Protein AF-A0A0Q7MTT8-F1 (afdb_monomer_lite)

Structure (mmCIF, N/CA/C/O backbone):
data_AF-A0A0Q7MTT8-F1
#
_entry.id   AF-A0A0Q7MTT8-F1
#
loop_
_atom_site.group_PDB
_atom_site.id
_atom_site.type_symbol
_atom_site.label_atom_id
_atom_site.label_alt_id
_atom_site.label_comp_id
_atom_site.label_asym_id
_atom_site.label_entity_id
_atom_site.label_seq_id
_atom_site.pdbx_PDB_ins_code
_atom_site.Cartn_x
_atom_site.Cartn_y
_atom_site.Cartn_z
_atom_site.occupancy
_atom_site.B_iso_or_equiv
_atom_site.auth_seq_id
_atom_site.auth_comp_id
_atom_site.auth_asym_id
_atom_site.auth_atom_id
_atom_site.pdbx_PDB_model_num
ATOM 1 N N . MET A 1 1 ? -34.796 23.657 -2.253 1.00 47.75 1 MET A N 1
ATOM 2 C CA . MET A 1 1 ? -33.679 23.350 -3.173 1.00 47.75 1 MET A CA 1
ATOM 3 C C . MET A 1 1 ? -32.950 22.132 -2.630 1.00 47.75 1 MET A C 1
ATOM 5 O O . MET A 1 1 ? -32.291 22.252 -1.608 1.00 47.75 1 MET A O 1
ATOM 9 N N . SER A 1 2 ? -33.140 20.958 -3.237 1.00 52.44 2 SER A N 1
ATOM 10 C CA . SER A 1 2 ? -32.434 19.734 -2.835 1.00 52.44 2 SER A CA 1
ATOM 11 C C . SER A 1 2 ? -30.991 19.800 -3.327 1.00 52.44 2 SER A C 1
ATOM 13 O O . SER A 1 2 ? -30.762 19.987 -4.521 1.00 52.44 2 SER A O 1
ATOM 15 N N . ALA A 1 3 ? -30.022 19.688 -2.420 1.00 62.34 3 ALA A N 1
ATOM 16 C CA . ALA A 1 3 ? -28.612 19.637 -2.781 1.00 62.34 3 ALA A CA 1
ATOM 17 C C . ALA A 1 3 ? -28.333 18.331 -3.541 1.00 62.34 3 ALA A C 1
ATOM 19 O O . ALA A 1 3 ? -28.425 17.239 -2.980 1.00 62.34 3 ALA A O 1
ATOM 20 N N . VAL A 1 4 ? -28.015 18.435 -4.832 1.00 63.81 4 VAL A N 1
ATOM 21 C CA . VAL A 1 4 ? -27.492 17.311 -5.613 1.00 63.81 4 VAL A CA 1
ATOM 22 C C . VAL A 1 4 ? -26.062 17.082 -5.136 1.00 63.81 4 VAL A C 1
ATOM 24 O O . VAL A 1 4 ? -25.155 17.820 -5.510 1.00 63.81 4 VAL A O 1
ATOM 27 N N . HIS A 1 5 ? -25.852 16.095 -4.267 1.00 63.75 5 HIS A N 1
ATOM 28 C CA . HIS A 1 5 ? -24.502 15.654 -3.938 1.00 63.75 5 HIS A CA 1
ATOM 29 C C . HIS A 1 5 ? -23.953 14.879 -5.144 1.00 63.75 5 HIS A C 1
ATOM 31 O O . HIS A 1 5 ? -24.512 13.829 -5.479 1.00 63.75 5 HIS A O 1
ATOM 37 N N . PRO A 1 6 ? -22.894 15.360 -5.823 1.00 70.88 6 PRO A N 1
ATOM 38 C CA . PRO A 1 6 ? -22.270 14.586 -6.885 1.00 70.88 6 PRO A CA 1
ATOM 39 C C . PRO A 1 6 ? -21.800 13.253 -6.299 1.00 70.88 6 PRO A C 1
ATOM 41 O O . PRO A 1 6 ? -21.164 13.209 -5.242 1.00 70.88 6 PRO A O 1
ATOM 44 N N . SER A 1 7 ? -22.168 12.152 -6.956 1.00 74.56 7 SER A N 1
ATOM 45 C CA . SER A 1 7 ? -21.745 10.820 -6.527 1.00 74.56 7 SER A CA 1
ATOM 46 C C . SER A 1 7 ? -20.214 10.761 -6.545 1.00 74.56 7 SER A C 1
ATOM 48 O O . SER A 1 7 ? -19.618 11.129 -7.558 1.00 74.56 7 SER A O 1
ATOM 50 N N . PRO A 1 8 ? -19.560 10.336 -5.449 1.00 72.88 8 PRO A N 1
ATOM 51 C CA . PRO A 1 8 ? -18.109 10.360 -5.363 1.00 72.88 8 PRO A CA 1
ATOM 52 C C . PRO A 1 8 ? -17.526 9.460 -6.443 1.00 72.88 8 PRO A C 1
ATOM 54 O O . PRO A 1 8 ? -17.866 8.271 -6.519 1.00 72.88 8 PRO A O 1
ATOM 57 N N . THR A 1 9 ? -16.645 10.033 -7.257 1.00 81.44 9 THR A N 1
ATOM 58 C CA . THR A 1 9 ? -15.958 9.290 -8.306 1.00 81.44 9 THR A CA 1
ATOM 59 C C . THR A 1 9 ? -15.069 8.208 -7.679 1.00 81.44 9 THR A C 1
ATOM 61 O O . THR A 1 9 ? -14.672 8.322 -6.512 1.00 81.44 9 THR A O 1
ATOM 64 N N . PRO A 1 10 ? -14.724 7.140 -8.417 1.00 80.94 10 PRO A N 1
ATOM 65 C CA . PRO A 1 10 ? -13.787 6.127 -7.932 1.00 80.94 10 PRO A CA 1
ATOM 66 C C . PRO A 1 10 ? -12.464 6.745 -7.451 1.00 80.94 10 PRO A C 1
ATOM 68 O O . PRO A 1 10 ? -11.956 6.369 -6.395 1.00 80.94 10 PRO A O 1
ATOM 71 N N . SER A 1 11 ? -11.968 7.766 -8.156 1.00 80.19 11 SER A N 1
ATOM 72 C CA . SER A 1 11 ? -10.794 8.556 -7.770 1.00 80.19 11 SER A CA 1
ATOM 73 C C . SER A 1 11 ? -10.956 9.269 -6.426 1.00 80.19 11 SER A C 1
ATOM 75 O O . SER A 1 11 ? -10.027 9.251 -5.623 1.00 80.19 11 SER A O 1
ATOM 77 N N . ASP A 1 12 ? -12.131 9.832 -6.124 1.00 83.56 12 ASP A N 1
ATOM 78 C CA . ASP A 1 12 ? -12.382 10.508 -4.841 1.00 83.56 12 ASP A CA 1
ATOM 79 C C . ASP A 1 12 ? -12.423 9.535 -3.663 1.00 83.56 12 ASP A C 1
ATOM 81 O O . ASP A 1 12 ? -12.076 9.904 -2.538 1.00 83.56 12 ASP A O 1
ATOM 85 N N . ARG A 1 13 ? -12.862 8.291 -3.900 1.00 80.88 13 ARG A N 1
ATOM 86 C CA . ARG A 1 13 ? -12.844 7.232 -2.882 1.00 80.88 13 ARG A CA 1
ATOM 87 C C . ARG A 1 13 ? -11.427 6.753 -2.619 1.00 80.88 13 ARG A C 1
ATOM 89 O O . ARG A 1 13 ? -11.049 6.646 -1.459 1.00 80.88 13 ARG A O 1
ATOM 96 N N . VAL A 1 14 ? -10.640 6.526 -3.673 1.00 83.31 14 VAL A N 1
ATOM 97 C CA . VAL A 1 14 ? -9.227 6.140 -3.545 1.00 83.31 14 VAL A CA 1
ATOM 98 C C . VAL A 1 14 ? -8.440 7.239 -2.840 1.00 83.31 14 VAL A C 1
ATOM 100 O O . VAL A 1 14 ? -7.724 6.950 -1.889 1.00 83.31 14 VAL A O 1
ATOM 103 N N . LYS A 1 15 ? -8.624 8.506 -3.230 1.00 81.00 15 LYS A N 1
ATOM 104 C CA . LYS A 1 15 ? -7.949 9.640 -2.593 1.00 81.00 15 LYS A CA 1
ATOM 105 C C . LYS A 1 15 ? -8.288 9.735 -1.106 1.00 81.00 15 LYS A C 1
ATOM 107 O O . LYS A 1 15 ? -7.373 9.803 -0.296 1.00 81.00 15 LYS A O 1
ATOM 112 N N . ARG A 1 16 ? -9.574 9.643 -0.739 1.00 79.88 16 ARG A N 1
ATOM 113 C CA . ARG A 1 16 ? -9.993 9.607 0.674 1.00 79.88 16 ARG A CA 1
ATOM 114 C C . ARG A 1 16 ? -9.432 8.410 1.424 1.00 79.88 16 ARG A C 1
ATOM 116 O O . ARG A 1 16 ? -9.073 8.554 2.586 1.00 79.88 16 ARG A O 1
ATOM 123 N N . LEU A 1 17 ? -9.347 7.247 0.785 1.00 77.75 17 LEU A N 1
ATOM 124 C CA . LEU A 1 17 ? -8.777 6.052 1.398 1.00 77.75 17 LEU A CA 1
ATOM 125 C C . LEU A 1 17 ? -7.281 6.239 1.663 1.00 77.75 17 LEU A C 1
ATOM 127 O O . LEU A 1 17 ? -6.835 5.981 2.770 1.00 77.75 17 LEU A O 1
ATOM 131 N N . VAL A 1 18 ? -6.526 6.749 0.688 1.00 79.88 18 VAL A N 1
ATOM 132 C CA . VAL A 1 18 ? -5.095 7.057 0.834 1.00 79.88 18 VAL A CA 1
ATOM 133 C C . VAL A 1 18 ? -4.874 8.101 1.921 1.00 79.88 18 VAL A C 1
ATOM 135 O O . VAL A 1 18 ? -3.987 7.942 2.748 1.00 79.88 18 VAL A O 1
ATOM 138 N N . GLU A 1 19 ? -5.694 9.147 1.952 1.00 79.38 19 GLU A N 1
ATOM 139 C CA . GLU A 1 19 ? -5.622 10.200 2.963 1.00 79.38 19 GLU A CA 1
ATOM 140 C C . GLU A 1 19 ? -5.955 9.655 4.358 1.00 79.38 19 GLU A C 1
ATOM 142 O O . GLU A 1 19 ? -5.244 9.929 5.319 1.00 79.38 19 GLU A O 1
ATOM 147 N N . THR A 1 20 ? -6.963 8.786 4.455 1.00 76.81 20 THR A N 1
ATOM 148 C CA . THR A 1 20 ? -7.313 8.097 5.701 1.00 76.81 20 THR A CA 1
ATOM 149 C C . THR A 1 20 ? -6.190 7.170 6.146 1.00 76.81 20 THR A C 1
ATOM 151 O O . THR A 1 20 ? -5.808 7.219 7.301 1.00 76.81 20 THR A O 1
ATOM 154 N N . VAL A 1 21 ? -5.615 6.365 5.252 1.00 71.75 21 VAL A N 1
ATOM 155 C CA . VAL A 1 21 ? -4.516 5.437 5.569 1.00 71.75 21 VAL A CA 1
ATOM 156 C C . VAL A 1 21 ? -3.241 6.190 5.949 1.00 71.75 21 VAL A C 1
ATOM 158 O O . VAL A 1 21 ? -2.544 5.778 6.867 1.00 71.75 21 VAL A O 1
ATOM 161 N N . ARG A 1 22 ? -2.953 7.317 5.287 1.00 73.75 22 ARG A N 1
ATOM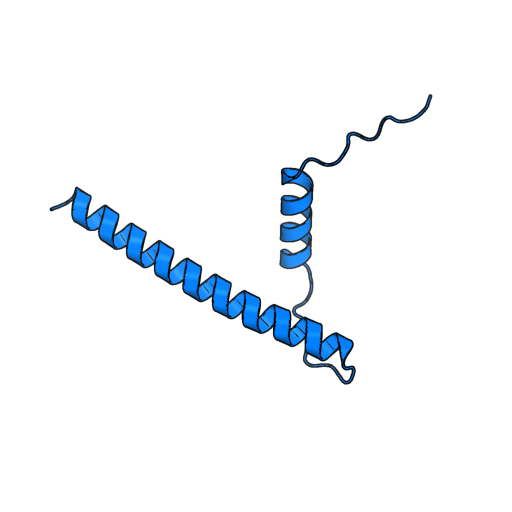 162 C CA . ARG A 1 22 ? -1.810 8.192 5.583 1.00 73.75 22 ARG A CA 1
ATOM 163 C C . ARG A 1 22 ? -1.856 8.746 7.006 1.00 73.75 22 ARG A C 1
ATOM 165 O O . ARG A 1 22 ? -0.804 8.919 7.613 1.00 73.75 22 ARG A O 1
ATOM 172 N N . TRP A 1 23 ? -3.046 9.104 7.483 1.00 70.44 23 TRP A N 1
ATOM 173 C CA . TRP A 1 23 ? -3.233 9.762 8.779 1.00 70.44 23 TRP A CA 1
ATOM 174 C C . TRP A 1 23 ? -3.800 8.834 9.857 1.00 70.44 23 TRP A C 1
ATOM 176 O O . TRP A 1 23 ? -3.853 9.221 11.023 1.00 70.44 23 TRP A O 1
ATOM 186 N N . ALA A 1 24 ? -4.212 7.620 9.493 1.00 71.12 24 ALA A N 1
ATOM 187 C CA . ALA A 1 24 ? -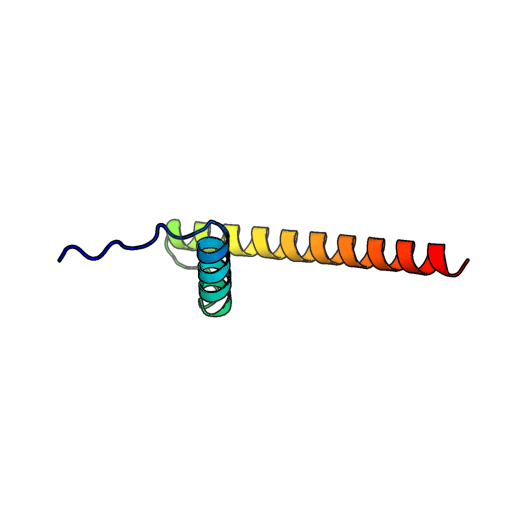4.646 6.619 10.447 1.00 71.12 24 ALA A CA 1
ATOM 188 C C . ALA A 1 24 ? -3.429 6.143 11.251 1.00 71.12 24 ALA A C 1
ATOM 190 O O . ALA A 1 24 ? -2.432 5.720 10.660 1.00 71.12 24 ALA A O 1
ATOM 191 N N . PRO A 1 25 ? -3.490 6.190 12.592 1.00 68.50 25 PRO A N 1
ATOM 192 C CA . PRO A 1 25 ? -2.446 5.607 13.416 1.00 68.50 25 PRO A CA 1
ATOM 193 C C . PRO A 1 25 ? -2.313 4.119 13.080 1.00 68.50 25 PRO A C 1
ATOM 195 O O . PRO A 1 25 ? -3.320 3.427 12.896 1.00 68.50 25 PRO A O 1
ATOM 198 N N . ALA A 1 26 ? -1.071 3.636 12.977 1.00 70.81 26 ALA A N 1
ATOM 199 C CA . ALA A 1 26 ? -0.815 2.233 12.683 1.00 70.81 26 ALA A CA 1
ATOM 200 C C . ALA A 1 26 ? -1.528 1.361 13.732 1.00 70.81 26 ALA A C 1
ATOM 202 O O . ALA A 1 26 ? -1.377 1.619 14.932 1.00 70.81 26 ALA A O 1
ATOM 203 N N . PRO A 1 27 ? -2.322 0.359 13.312 1.00 76.44 27 PRO A N 1
ATOM 204 C CA . PRO A 1 27 ? -2.970 -0.532 14.257 1.00 76.44 27 PRO A CA 1
ATOM 205 C C . PRO A 1 27 ? -1.896 -1.235 15.088 1.00 76.44 27 PRO A C 1
ATOM 207 O O . PRO A 1 27 ? -0.886 -1.695 14.556 1.00 76.44 27 PRO A O 1
ATOM 210 N N . VAL A 1 28 ? -2.115 -1.303 16.396 1.00 80.56 28 VAL A N 1
ATOM 211 C CA . VAL A 1 28 ? -1.282 -2.068 17.328 1.00 80.56 28 VAL A CA 1
ATOM 212 C C . VAL A 1 28 ? -1.914 -3.434 17.571 1.00 80.56 28 VAL A C 1
ATOM 214 O O . VAL A 1 28 ? -3.109 -3.625 17.337 1.00 80.56 28 VAL A O 1
ATOM 217 N N . TRP A 1 29 ? -1.109 -4.397 18.013 1.00 76.12 29 TRP A N 1
ATOM 218 C CA . TRP A 1 29 ? -1.627 -5.693 18.437 1.00 76.12 29 TRP A CA 1
ATOM 219 C C . TRP A 1 29 ? -2.485 -5.492 19.698 1.00 76.12 29 TRP A C 1
ATOM 221 O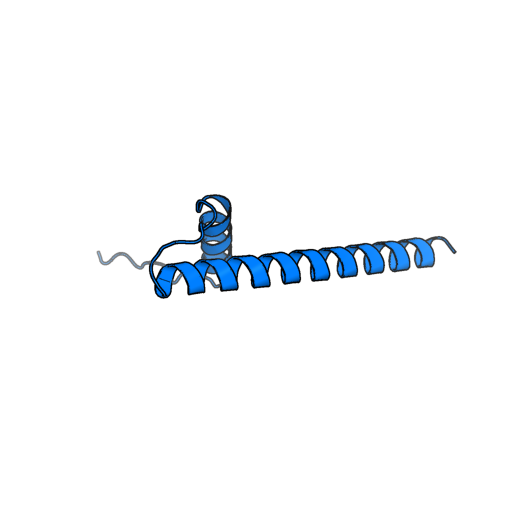 O . TRP A 1 29 ? -1.950 -5.155 20.752 1.00 76.12 29 TRP A O 1
ATOM 231 N N . GLY A 1 30 ? -3.810 -5.590 19.548 1.00 80.25 30 GLY A N 1
ATOM 232 C CA . GLY A 1 30 ? -4.786 -5.391 20.628 1.00 80.25 30 GLY A CA 1
ATOM 233 C C . GLY A 1 30 ? -5.072 -6.667 21.420 1.00 80.25 30 GLY A C 1
ATOM 234 O O . GLY A 1 30 ? -4.376 -7.660 21.263 1.00 80.25 30 GLY A O 1
ATOM 235 N N . GLU A 1 31 ? -6.104 -6.658 22.264 1.00 78.00 31 GLU A N 1
ATOM 236 C CA . GLU A 1 31 ? -6.574 -7.866 22.971 1.00 78.00 31 GLU A CA 1
ATOM 237 C C . GLU A 1 31 ? -7.745 -8.541 22.242 1.00 78.00 31 GLU A C 1
ATOM 239 O O . GLU A 1 31 ? -8.006 -9.732 22.427 1.00 78.00 31 GLU A O 1
ATOM 244 N N . SER A 1 32 ? -8.461 -7.798 21.392 1.00 85.69 32 SER A N 1
ATOM 245 C CA . SER A 1 32 ? -9.645 -8.305 20.703 1.00 85.69 32 SER A CA 1
ATOM 246 C C . SER A 1 32 ? -9.323 -8.947 19.347 1.00 85.69 32 SER A C 1
ATOM 248 O O . SER A 1 32 ? -8.449 -8.511 18.595 1.00 85.69 32 SER A O 1
ATOM 250 N N . THR A 1 33 ? -10.113 -9.953 18.956 1.00 82.19 33 THR A N 1
ATOM 251 C CA . THR A 1 33 ? -9.988 -10.630 17.649 1.00 82.19 33 THR A CA 1
ATOM 252 C C . THR A 1 33 ? -10.139 -9.665 16.463 1.00 82.19 33 THR A C 1
ATOM 254 O O . THR A 1 33 ? -9.502 -9.841 15.420 1.00 82.19 33 THR A O 1
ATOM 257 N N . GLY A 1 34 ? -10.952 -8.613 16.619 1.00 81.31 34 GLY A N 1
ATOM 258 C CA . GLY A 1 34 ? -11.128 -7.572 15.604 1.00 81.31 34 GLY A CA 1
ATOM 259 C C . GLY A 1 34 ? -9.874 -6.715 15.398 1.00 81.31 34 GLY A C 1
ATOM 260 O O . GLY A 1 34 ? -9.536 -6.384 14.261 1.00 81.31 34 GLY A O 1
ATOM 261 N N . GLU A 1 35 ? -9.146 -6.399 16.470 1.00 82.12 35 GLU A N 1
ATOM 262 C CA . GLU A 1 35 ? -7.883 -5.652 16.406 1.00 82.12 35 GLU A CA 1
ATOM 263 C C . GLU A 1 35 ? -6.758 -6.495 15.805 1.00 82.12 35 GLU A C 1
ATOM 265 O O . GLU A 1 35 ? -6.048 -6.011 14.924 1.00 82.12 35 GLU A O 1
ATOM 270 N N . HIS A 1 36 ? -6.662 -7.779 16.168 1.00 84.69 36 HIS A N 1
ATOM 271 C CA . HIS A 1 36 ? -5.715 -8.713 15.543 1.00 84.69 36 HIS A CA 1
ATOM 272 C C . HIS A 1 36 ? -5.934 -8.844 14.033 1.00 84.69 36 HIS A C 1
ATOM 274 O O . HIS A 1 36 ? -4.980 -8.886 13.253 1.00 84.69 36 HIS A O 1
ATOM 280 N N . THR A 1 37 ? -7.195 -8.883 13.596 1.00 86.50 37 THR A N 1
ATOM 281 C CA . THR A 1 37 ? -7.525 -8.963 12.167 1.00 86.50 37 THR A CA 1
ATOM 282 C C . THR A 1 37 ? -7.083 -7.693 11.436 1.00 86.50 37 THR A C 1
ATOM 284 O O . THR A 1 37 ? -6.453 -7.770 10.386 1.00 86.50 37 THR A O 1
ATOM 287 N N . ARG A 1 38 ? -7.333 -6.506 12.007 1.00 84.69 38 ARG A N 1
ATOM 288 C CA . ARG A 1 38 ? -6.864 -5.236 11.423 1.00 84.69 38 ARG A CA 1
ATOM 289 C C . ARG A 1 38 ? -5.341 -5.163 11.361 1.00 84.69 38 ARG A C 1
ATOM 291 O O . ARG A 1 38 ? -4.805 -4.750 10.336 1.00 84.69 38 ARG A O 1
ATOM 298 N N . TYR A 1 39 ? -4.658 -5.589 12.422 1.00 85.31 39 TYR A N 1
ATOM 299 C CA . TYR A 1 39 ? -3.200 -5.620 12.473 1.00 85.31 39 TYR A CA 1
ATOM 300 C C . TYR A 1 39 ? -2.611 -6.565 11.422 1.00 85.31 39 TYR A C 1
ATOM 302 O O . TYR A 1 39 ? -1.726 -6.176 10.669 1.00 85.31 39 TYR A O 1
ATOM 310 N N . SER A 1 40 ? -3.112 -7.798 11.340 1.00 87.75 40 SER A N 1
ATOM 311 C CA . SER A 1 40 ? -2.609 -8.801 10.393 1.00 87.75 40 SER A CA 1
ATO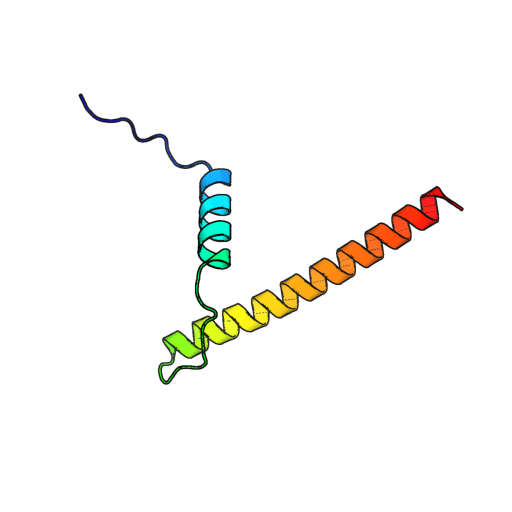M 312 C C . SER A 1 40 ? -2.849 -8.398 8.939 1.00 87.75 40 SER A C 1
ATOM 314 O O . SER A 1 40 ? -1.940 -8.520 8.122 1.00 87.75 40 SER A O 1
ATOM 316 N N . VAL A 1 41 ? -4.025 -7.846 8.622 1.00 89.06 41 VAL A N 1
ATOM 317 C CA . VAL A 1 41 ? -4.318 -7.298 7.288 1.00 89.06 41 VAL A CA 1
ATOM 318 C C . VAL A 1 41 ? -3.399 -6.122 6.964 1.00 89.06 41 VAL A C 1
ATOM 320 O O . VAL A 1 41 ? -2.865 -6.064 5.858 1.00 89.06 41 VAL A O 1
ATOM 323 N N . TYR A 1 42 ? -3.176 -5.210 7.916 1.00 85.94 42 TYR A N 1
ATOM 324 C CA . TYR A 1 42 ? -2.229 -4.109 7.744 1.00 85.94 42 TYR A CA 1
ATOM 325 C C . TYR A 1 42 ? -0.816 -4.635 7.474 1.00 85.94 42 TYR A C 1
ATOM 327 O O . TYR A 1 42 ? -0.206 -4.251 6.483 1.00 85.94 42 TYR A O 1
ATOM 335 N N . LEU A 1 43 ? -0.324 -5.566 8.294 1.00 88.12 43 LEU A N 1
ATOM 336 C CA . LEU A 1 43 ? 1.023 -6.115 8.171 1.00 88.12 43 LEU A CA 1
ATO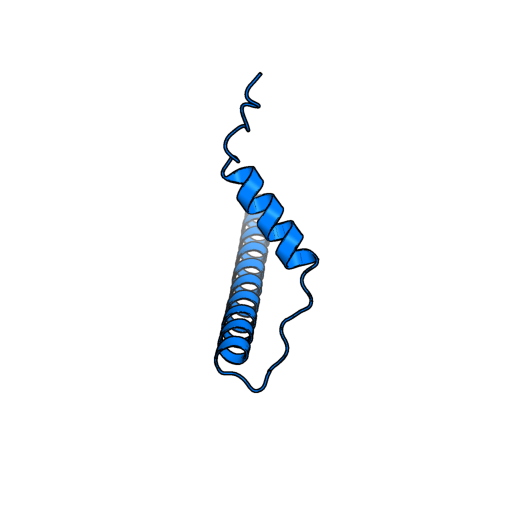M 337 C C . LEU A 1 43 ? 1.224 -6.847 6.839 1.00 88.12 43 LEU A C 1
ATOM 339 O O . LEU A 1 43 ? 2.180 -6.561 6.118 1.00 88.12 43 LEU A O 1
ATOM 343 N N . ALA A 1 44 ? 0.308 -7.753 6.488 1.00 91.56 44 ALA A N 1
ATOM 344 C CA . ALA A 1 44 ? 0.360 -8.490 5.229 1.00 91.56 44 ALA A CA 1
ATOM 345 C C . ALA A 1 44 ? 0.253 -7.544 4.023 1.00 91.56 44 ALA A C 1
ATOM 347 O O . ALA A 1 44 ? 1.015 -7.669 3.064 1.00 91.56 44 ALA A O 1
ATOM 348 N N . GLY A 1 45 ? -0.644 -6.556 4.096 1.00 90.31 45 GLY A N 1
ATOM 349 C CA . GLY A 1 45 ? -0.799 -5.524 3.075 1.00 90.31 45 GLY A CA 1
ATOM 350 C C . GLY A 1 45 ? 0.459 -4.674 2.904 1.00 90.31 45 GLY A C 1
ATOM 351 O O . GLY A 1 45 ? 0.893 -4.447 1.778 1.00 90.31 45 GLY A O 1
ATOM 352 N N . SER A 1 46 ? 1.092 -4.253 4.001 1.00 87.81 46 SER A N 1
ATOM 353 C CA . SER A 1 46 ? 2.344 -3.494 3.972 1.00 87.81 46 SER A CA 1
ATOM 354 C C . SER A 1 46 ? 3.496 -4.309 3.393 1.00 87.81 46 SER A C 1
ATOM 356 O O . SER A 1 46 ? 4.220 -3.800 2.541 1.00 87.81 46 SER A O 1
ATOM 358 N N . MET A 1 47 ? 3.661 -5.571 3.804 1.00 94.62 47 MET A N 1
ATOM 359 C CA . MET A 1 47 ? 4.689 -6.453 3.243 1.00 94.62 47 MET A CA 1
ATOM 360 C C . MET A 1 47 ? 4.510 -6.634 1.734 1.00 94.62 47 MET A C 1
ATOM 362 O O . MET A 1 47 ? 5.470 -6.491 0.977 1.00 94.62 47 MET A O 1
ATOM 366 N N . LEU A 1 48 ? 3.276 -6.885 1.288 1.00 94.50 48 LEU A N 1
ATOM 367 C CA . LEU A 1 48 ? 2.965 -7.033 -0.130 1.00 94.50 48 LEU A CA 1
ATOM 368 C C . LEU A 1 48 ? 3.223 -5.737 -0.908 1.00 94.50 48 LEU A C 1
ATOM 370 O O . LEU A 1 48 ? 3.829 -5.779 -1.976 1.00 94.50 48 LEU A O 1
ATOM 374 N N . ALA A 1 49 ? 2.808 -4.588 -0.371 1.00 90.75 49 ALA A N 1
ATOM 375 C CA . ALA A 1 49 ? 3.036 -3.290 -0.999 1.00 90.75 49 ALA A CA 1
ATOM 376 C C . ALA A 1 49 ? 4.532 -3.010 -1.198 1.00 90.75 49 ALA A C 1
ATOM 378 O O . ALA A 1 49 ? 4.939 -2.595 -2.283 1.00 90.75 49 ALA A O 1
ATOM 379 N N . TRP A 1 50 ? 5.361 -3.294 -0.189 1.00 94.44 50 TRP A N 1
ATOM 380 C CA . TRP A 1 50 ? 6.812 -3.135 -0.293 1.00 94.44 50 TRP A CA 1
ATOM 381 C C . TRP A 1 50 ? 7.455 -4.128 -1.263 1.00 94.44 50 TRP A C 1
ATOM 383 O O . TRP A 1 50 ? 8.341 -3.738 -2.021 1.00 94.44 50 TRP A O 1
ATOM 393 N N . ALA A 1 51 ? 6.986 -5.377 -1.304 1.00 97.38 51 ALA A N 1
ATOM 394 C CA . ALA A 1 51 ? 7.453 -6.354 -2.285 1.00 97.38 51 ALA A CA 1
ATOM 395 C C . ALA A 1 51 ? 7.157 -5.892 -3.722 1.00 97.38 51 ALA A C 1
ATOM 397 O O . ALA A 1 51 ? 8.051 -5.876 -4.567 1.00 97.38 51 ALA A O 1
ATOM 398 N N . VAL A 1 52 ? 5.924 -5.446 -3.987 1.00 97.50 52 VAL A N 1
ATOM 399 C CA . VAL A 1 52 ? 5.523 -4.909 -5.296 1.00 97.50 52 VAL A CA 1
ATOM 400 C C . VAL A 1 52 ? 6.333 -3.662 -5.646 1.00 97.50 52 VAL A C 1
ATOM 402 O O . VAL A 1 52 ? 6.828 -3.563 -6.765 1.00 97.50 52 VAL A O 1
ATOM 405 N N . ALA A 1 53 ? 6.534 -2.739 -4.703 1.00 95.31 53 ALA A N 1
ATOM 406 C CA . ALA A 1 53 ? 7.363 -1.556 -4.927 1.00 95.31 53 ALA A CA 1
ATOM 407 C C . ALA A 1 53 ? 8.809 -1.925 -5.306 1.00 95.31 53 ALA A C 1
ATOM 409 O O . ALA A 1 53 ? 9.365 -1.347 -6.239 1.00 95.31 53 ALA A O 1
ATOM 410 N N . GLY A 1 54 ? 9.398 -2.923 -4.638 1.00 96.62 54 GLY A N 1
ATOM 411 C CA . GLY A 1 54 ? 10.723 -3.447 -4.974 1.00 96.62 54 GLY A CA 1
ATOM 412 C C . GLY A 1 54 ? 10.784 -4.047 -6.382 1.00 96.62 54 GLY A C 1
ATOM 413 O O . GLY A 1 54 ? 11.702 -3.739 -7.140 1.00 96.62 54 GLY A O 1
ATOM 414 N N . LEU A 1 55 ? 9.779 -4.841 -6.765 1.00 97.81 55 LEU A N 1
ATOM 415 C CA . LEU A 1 55 ? 9.673 -5.412 -8.112 1.00 97.81 55 LEU A CA 1
ATOM 416 C C . LEU A 1 55 ? 9.534 -4.330 -9.187 1.00 97.81 55 LEU A C 1
ATOM 418 O O . LEU A 1 55 ? 10.200 -4.400 -10.217 1.00 97.81 55 LEU A O 1
ATOM 422 N N . VAL A 1 56 ? 8.710 -3.311 -8.936 1.00 97.81 56 VAL A N 1
ATOM 423 C CA . VAL A 1 56 ? 8.556 -2.162 -9.836 1.00 97.81 56 VAL A CA 1
ATOM 424 C C . VAL A 1 56 ? 9.887 -1.430 -9.993 1.00 97.81 56 VAL A C 1
ATOM 426 O O . VAL A 1 56 ? 10.300 -1.171 -11.119 1.00 97.81 56 VAL A O 1
ATOM 429 N N . MET A 1 57 ? 10.601 -1.155 -8.899 1.00 97.56 57 MET A N 1
ATOM 430 C CA . MET A 1 57 ? 11.922 -0.520 -8.968 1.00 97.56 57 MET A CA 1
ATOM 431 C C . MET A 1 57 ? 12.933 -1.362 -9.749 1.00 97.56 57 MET A C 1
ATOM 433 O O . MET A 1 57 ? 13.646 -0.824 -10.593 1.00 97.56 57 MET A O 1
ATOM 437 N N . ALA A 1 58 ? 12.970 -2.678 -9.532 1.00 96.88 58 ALA A N 1
ATOM 438 C CA . ALA A 1 58 ? 13.837 -3.576 -10.290 1.00 96.88 58 ALA A CA 1
ATOM 439 C C . ALA A 1 58 ? 13.506 -3.565 -11.794 1.00 96.88 58 ALA A C 1
ATOM 441 O O . ALA A 1 58 ? 14.409 -3.474 -12.626 1.00 96.88 58 ALA A O 1
ATOM 442 N N . ALA A 1 59 ? 12.218 -3.588 -12.151 1.00 96.94 59 ALA A N 1
ATOM 443 C CA . ALA A 1 59 ? 11.768 -3.507 -13.538 1.00 96.94 59 ALA A CA 1
A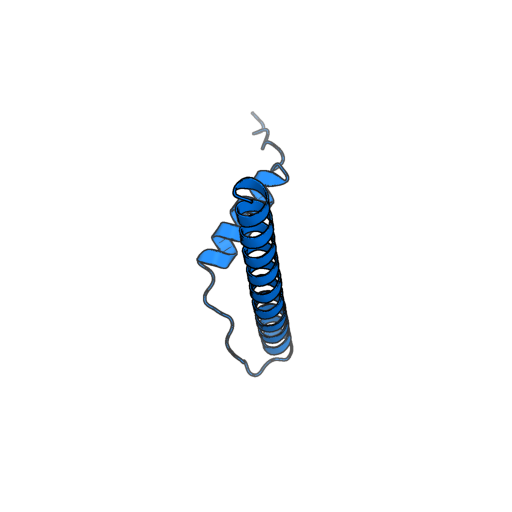TOM 444 C C . ALA A 1 59 ? 12.127 -2.162 -14.190 1.00 96.94 59 ALA A C 1
ATOM 446 O O . ALA A 1 59 ? 12.568 -2.135 -15.341 1.00 96.94 59 ALA A O 1
ATOM 447 N N . LEU A 1 60 ? 11.994 -1.050 -13.458 1.00 97.19 60 LEU A N 1
ATOM 448 C CA . LEU A 1 60 ? 12.396 0.278 -13.928 1.00 97.19 60 LEU A CA 1
ATOM 449 C C . LEU A 1 60 ? 13.901 0.348 -14.191 1.00 97.19 60 LEU A C 1
ATOM 451 O O . LEU A 1 60 ? 14.306 0.867 -15.227 1.00 97.19 60 LEU A O 1
ATOM 455 N N . ILE A 1 61 ? 14.723 -0.220 -13.304 1.00 96.94 61 ILE A N 1
ATOM 456 C CA . ILE A 1 61 ? 16.175 -0.312 -13.504 1.00 96.94 61 ILE A CA 1
ATOM 457 C C . ILE A 1 61 ? 16.493 -1.145 -14.749 1.00 96.94 61 ILE A C 1
ATOM 459 O O . ILE A 1 61 ? 17.261 -0.698 -15.596 1.00 96.94 61 ILE A O 1
ATOM 463 N N . GLY A 1 62 ? 15.875 -2.321 -14.904 1.00 96.00 62 GLY A N 1
ATOM 464 C CA . GLY A 1 62 ? 16.065 -3.165 -16.088 1.00 96.00 62 GLY A CA 1
ATOM 465 C C . GLY A 1 62 ? 15.676 -2.454 -17.387 1.00 96.00 62 GLY A C 1
ATOM 466 O O . GLY A 1 62 ? 16.408 -2.510 -18.375 1.00 96.00 62 GLY A O 1
ATOM 467 N N . THR A 1 63 ? 14.564 -1.716 -17.363 1.00 96.38 63 THR A N 1
ATOM 468 C CA . THR A 1 63 ? 14.116 -0.888 -18.491 1.00 96.38 63 THR A CA 1
ATOM 469 C C . THR A 1 63 ? 15.128 0.213 -18.796 1.00 96.38 63 THR A C 1
ATOM 471 O O . THR A 1 63 ? 15.524 0.371 -19.943 1.00 96.38 63 THR A O 1
ATOM 474 N N . ALA A 1 64 ? 15.594 0.943 -17.780 1.00 95.56 64 ALA A N 1
ATOM 475 C CA . ALA A 1 64 ? 16.568 2.016 -17.948 1.00 95.56 64 ALA A CA 1
ATOM 476 C C . ALA A 1 64 ? 17.899 1.508 -18.520 1.00 95.56 64 ALA A C 1
ATOM 478 O O . ALA A 1 64 ? 18.443 2.123 -19.429 1.00 95.56 64 ALA A O 1
ATOM 479 N N . LEU A 1 65 ? 18.396 0.364 -18.042 1.00 96.00 65 LEU A N 1
ATOM 480 C CA . LEU A 1 65 ? 19.604 -0.265 -18.582 1.00 96.00 65 LEU A CA 1
ATOM 481 C C . LEU A 1 65 ? 19.424 -0.685 -20.044 1.00 96.00 65 LEU A C 1
ATOM 483 O O . LEU A 1 65 ? 20.321 -0.461 -20.850 1.00 96.00 65 LEU A O 1
ATOM 487 N N . SER A 1 66 ? 18.252 -1.217 -20.397 1.00 93.56 66 SER A N 1
ATOM 488 C CA . SER A 1 66 ? 17.924 -1.609 -21.777 1.00 93.56 66 SER A CA 1
ATOM 489 C C . SER A 1 66 ? 17.804 -0.423 -22.740 1.00 93.56 66 SER A C 1
ATOM 491 O O . SER A 1 66 ? 17.801 -0.622 -23.946 1.00 93.56 66 SER A O 1
ATOM 493 N N . LEU A 1 67 ? 17.650 0.803 -22.230 1.00 91.75 67 LEU A N 1
ATOM 494 C CA . LEU A 1 67 ? 17.646 2.021 -23.046 1.00 91.75 67 LEU A CA 1
ATOM 495 C C . LEU A 1 67 ? 19.056 2.583 -23.279 1.00 91.75 67 LEU A C 1
ATOM 497 O O . LEU A 1 67 ? 19.226 3.439 -24.145 1.00 91.75 67 LEU A O 1
ATOM 501 N N . VAL A 1 68 ? 20.036 2.167 -22.473 1.00 85.62 68 VAL A N 1
ATOM 502 C CA . VAL A 1 68 ? 21.417 2.678 -22.505 1.00 85.62 68 VAL A CA 1
ATOM 503 C C . VAL A 1 68 ? 22.369 1.716 -23.224 1.00 85.62 68 VAL A C 1
ATOM 505 O O . VAL A 1 68 ? 23.348 2.175 -23.811 1.00 85.62 68 VAL A O 1
ATOM 508 N N . VAL A 1 69 ? 22.098 0.409 -23.161 1.00 67.69 69 VAL A N 1
ATOM 509 C CA . VAL A 1 69 ? 22.814 -0.655 -23.891 1.00 67.69 69 VAL A CA 1
ATOM 510 C C . VAL A 1 69 ? 22.167 -0.879 -25.250 1.00 67.69 69 VAL A C 1
ATOM 512 O O . VAL A 1 69 ? 22.926 -0.968 -26.239 1.00 67.69 69 VAL A O 1
#

Sequence (69 aa):
MSAVHPSPTPSDRVKRLVETVRWAPAPVWGESTGEHTRYSVYLAGSMLAWAVAGLVMAALIGTALSLVV

Secondary structure (DSSP, 8-state):
-----PPPPHHHHHHHHHHHHHHSPPPP--SSHHHHHHHHHHHHHHHHHHHHHHHHHHHHHHHHHHHH-

Radius of gyration: 19.2 Å; chains: 1; bounding box: 56×34×47 Å

pLDDT: mean 83.32, std 11.3, range [47.75, 97.81]

Foldseek 3Di:
DDDPDPDQDPVNVVVVVCVCVVPPDQQDDDPDPVSVVSNVCSVVVVVVVVVVVVVVVVVVVVVVVVVVD